Protein AF-A0A928GML7-F1 (afdb_monomer_lite)

Radius of gyration: 19.02 Å; chains: 1; bounding box: 47×64×49 Å

pLDDT: mean 76.98, std 20.8, range [34.53, 96.75]

Secondary structure (DSSP, 8-state):
-------------------------S-S----HHHHHHHHHHHHHHHHHHHHHHHSS--SS-HHHHHHHHHHHHHHHTTTT--TTSHHHHHHHHHHHHHHBTTB-TTTHHHHHHHHHT-TTGGGGGGT--HHHHHHHHHHHHHHHHHHH-

Structure (mmCIF, N/CA/C/O backbone):
data_AF-A0A928GML7-F1
#
_entry.id   AF-A0A928GML7-F1
#
loop_
_atom_site.group_PDB
_atom_site.id
_atom_site.type_symbol
_atom_site.label_atom_id
_atom_site.label_alt_id
_atom_site.label_comp_id
_atom_site.label_asym_id
_atom_site.label_entity_id
_atom_site.label_seq_id
_atom_site.pdbx_PDB_ins_code
_atom_site.Cartn_x
_atom_site.Cartn_y
_atom_site.Cartn_z
_atom_site.occupancy
_atom_site.B_iso_or_equiv
_atom_site.auth_seq_id
_atom_site.auth_comp_id
_atom_site.auth_asym_id
_atom_site.auth_atom_id
_atom_site.pdbx_PDB_model_num
ATOM 1 N N . MET A 1 1 ? -32.119 -47.849 11.996 1.00 44.97 1 MET A N 1
ATOM 2 C CA . MET A 1 1 ? -31.538 -46.755 12.804 1.00 44.97 1 MET A CA 1
ATOM 3 C C . MET A 1 1 ? -30.117 -47.140 13.184 1.00 44.97 1 MET A C 1
ATOM 5 O O . MET A 1 1 ? -29.944 -48.082 13.944 1.00 44.97 1 MET A O 1
ATOM 9 N N . LYS A 1 2 ? -29.109 -46.482 12.605 1.00 37.78 2 LYS A N 1
ATOM 10 C CA . LYS A 1 2 ? -27.705 -46.579 13.028 1.00 37.78 2 LYS A CA 1
ATOM 11 C C . LYS A 1 2 ? -27.057 -45.225 12.753 1.00 37.78 2 LYS A C 1
ATOM 13 O O . LYS A 1 2 ? -26.951 -44.802 11.609 1.00 37.78 2 LYS A O 1
ATOM 18 N N . SER A 1 3 ? -26.735 -44.531 13.833 1.00 40.41 3 SER A N 1
ATOM 19 C CA . SER A 1 3 ? -26.059 -43.240 13.882 1.00 40.41 3 SER A CA 1
ATOM 20 C C . SER A 1 3 ? -24.577 -43.395 13.545 1.00 40.41 3 SER A C 1
ATOM 22 O O . SER A 1 3 ? -23.902 -44.194 14.196 1.00 40.41 3 SER A O 1
ATOM 24 N N . LEU A 1 4 ? -24.058 -42.584 12.622 1.00 37.12 4 LEU A N 1
ATOM 25 C CA . LEU A 1 4 ? -22.621 -42.352 12.475 1.00 37.12 4 LEU A CA 1
ATOM 26 C C . LEU A 1 4 ? -22.330 -40.872 12.744 1.00 37.12 4 LEU A C 1
ATOM 28 O O . LEU A 1 4 ? -22.951 -39.982 12.168 1.00 37.12 4 LEU A O 1
ATOM 32 N N . LYS A 1 5 ? -21.432 -40.641 13.701 1.00 49.72 5 LYS A N 1
ATOM 33 C CA . LYS A 1 5 ? -21.025 -39.334 14.216 1.00 49.72 5 LYS A CA 1
ATOM 34 C C . LYS A 1 5 ? -19.981 -38.685 13.300 1.00 49.72 5 LYS A C 1
ATOM 36 O O . LYS A 1 5 ? -19.133 -39.380 12.759 1.00 49.72 5 LYS A O 1
ATOM 41 N N . PHE A 1 6 ? -20.064 -37.356 13.215 1.00 44.34 6 PHE A N 1
ATOM 42 C CA . PHE A 1 6 ? -19.001 -36.366 12.995 1.00 44.34 6 PHE A CA 1
ATOM 43 C C . PHE A 1 6 ? -17.700 -36.815 12.306 1.00 44.34 6 PHE A C 1
ATOM 45 O O . PHE A 1 6 ? -16.838 -37.426 12.929 1.00 44.34 6 PHE A O 1
ATOM 52 N N . ALA A 1 7 ? -17.478 -36.294 11.099 1.00 37.22 7 ALA A N 1
ATOM 53 C CA . ALA A 1 7 ? -16.160 -35.833 10.672 1.00 37.22 7 ALA A CA 1
ATOM 54 C C . ALA A 1 7 ? -16.343 -34.645 9.716 1.00 37.22 7 ALA A C 1
ATOM 56 O O . ALA A 1 7 ? -16.888 -34.778 8.623 1.00 37.22 7 ALA A O 1
ATOM 57 N N . ALA A 1 8 ? -15.940 -33.465 10.182 1.00 45.34 8 ALA A N 1
ATOM 58 C CA . ALA A 1 8 ? -15.869 -32.246 9.399 1.00 45.34 8 ALA A CA 1
ATOM 59 C C . ALA A 1 8 ? -14.782 -32.389 8.325 1.00 45.34 8 ALA A C 1
ATOM 61 O O . ALA A 1 8 ? -13.610 -32.564 8.652 1.00 45.34 8 ALA A O 1
ATOM 62 N N . ALA A 1 9 ? -15.165 -32.284 7.055 1.00 37.38 9 ALA A N 1
ATOM 63 C CA . ALA A 1 9 ? -14.238 -32.105 5.947 1.00 37.38 9 ALA A CA 1
ATOM 64 C C . ALA A 1 9 ? -14.325 -30.643 5.491 1.00 37.38 9 ALA A C 1
ATOM 66 O O . ALA A 1 9 ? -15.266 -30.241 4.809 1.00 37.38 9 ALA A O 1
ATOM 67 N N . PHE A 1 10 ? -13.351 -29.839 5.921 1.00 37.06 10 PHE A N 1
ATOM 68 C CA . PHE A 1 10 ? -13.066 -28.525 5.351 1.00 37.06 10 PHE A CA 1
ATOM 69 C C . PHE A 1 10 ? -12.676 -28.732 3.882 1.00 37.06 10 PHE A C 1
ATOM 71 O O . PHE A 1 10 ? -11.590 -29.231 3.588 1.00 37.06 10 PHE A O 1
ATOM 78 N N . ILE A 1 11 ? -13.574 -28.389 2.957 1.00 42.44 11 ILE A N 1
ATOM 79 C CA . ILE A 1 11 ? -13.269 -28.393 1.527 1.00 42.44 11 ILE A CA 1
ATOM 80 C C . ILE A 1 11 ? -12.388 -27.179 1.238 1.00 42.44 11 ILE A C 1
ATOM 82 O O . ILE A 1 11 ? -12.843 -26.043 1.124 1.00 42.44 11 ILE A O 1
ATOM 86 N N . LEU A 1 12 ? -11.093 -27.464 1.156 1.00 39.84 12 LEU A N 1
ATOM 87 C CA . LEU A 1 12 ? -10.059 -26.637 0.561 1.00 39.84 12 LEU A CA 1
ATOM 88 C C . LEU A 1 12 ? -10.211 -26.695 -0.971 1.00 39.84 12 LEU A C 1
ATOM 90 O O . LEU A 1 12 ? -9.792 -27.658 -1.604 1.00 39.84 12 LEU A O 1
ATOM 94 N N . ALA A 1 13 ? -10.828 -25.674 -1.563 1.00 34.53 13 ALA A N 1
ATOM 95 C CA . ALA A 1 13 ? -10.851 -25.413 -3.006 1.00 34.53 13 ALA A CA 1
ATOM 96 C C . ALA A 1 13 ? -11.138 -23.910 -3.196 1.00 34.53 13 ALA A C 1
ATOM 98 O O . ALA A 1 13 ? -12.039 -23.387 -2.559 1.00 34.53 13 ALA A O 1
ATOM 99 N N . ALA A 1 14 ? -10.450 -23.109 -3.998 1.00 35.88 14 ALA A N 1
ATOM 100 C CA . ALA A 1 14 ? -9.353 -23.325 -4.916 1.00 35.88 14 ALA A CA 1
ATOM 101 C C . ALA A 1 14 ? -8.628 -21.973 -5.056 1.00 35.88 14 ALA A C 1
ATOM 103 O O . ALA A 1 14 ? -9.246 -20.976 -5.420 1.00 35.88 14 ALA A O 1
ATOM 104 N N . ILE A 1 15 ? -7.323 -21.932 -4.789 1.00 41.12 15 ILE A N 1
ATOM 105 C CA . ILE A 1 15 ? -6.449 -20.861 -5.284 1.00 41.12 15 ILE A CA 1
ATOM 106 C C . ILE A 1 15 ? -5.473 -21.538 -6.238 1.00 41.12 15 ILE A C 1
ATOM 108 O O . ILE A 1 15 ? -4.323 -21.811 -5.918 1.00 41.12 15 ILE A O 1
ATOM 112 N N . MET A 1 16 ? -6.004 -21.886 -7.405 1.00 39.62 16 MET A N 1
ATOM 113 C CA . MET A 1 16 ? -5.230 -22.234 -8.587 1.00 39.62 16 MET A CA 1
ATOM 114 C C . MET A 1 16 ? -5.340 -21.035 -9.526 1.00 39.62 16 MET A C 1
ATOM 116 O O . MET A 1 16 ? -6.282 -20.944 -10.306 1.00 39.62 16 MET A O 1
ATOM 120 N N . PHE A 1 17 ? -4.402 -20.092 -9.430 1.00 39.56 17 PHE A N 1
ATOM 121 C CA . PHE A 1 17 ? -4.089 -19.232 -10.570 1.00 39.56 17 PHE A CA 1
ATOM 122 C C . PHE A 1 17 ? -2.661 -19.546 -10.997 1.00 39.56 17 PHE A C 1
ATOM 124 O O . PHE A 1 17 ? -1.677 -19.032 -10.466 1.00 39.56 17 PHE A O 1
ATOM 131 N N . SER A 1 18 ? -2.591 -20.528 -11.888 1.00 36.75 18 SER A N 1
ATOM 132 C CA . SER A 1 18 ? -1.384 -21.127 -12.424 1.00 36.75 18 SER A CA 1
ATOM 133 C C . SER A 1 18 ? -0.624 -20.142 -13.309 1.00 36.75 18 SER A C 1
ATOM 135 O O . SER A 1 18 ? -1.182 -19.531 -14.218 1.00 36.75 18 SER A O 1
ATOM 137 N N . CYS A 1 19 ? 0.685 -20.072 -13.080 1.00 41.12 19 CYS A N 1
ATOM 138 C CA . CYS A 1 19 ? 1.674 -19.730 -14.092 1.00 41.12 19 CYS A CA 1
ATOM 139 C C . CYS A 1 19 ? 1.435 -20.603 -15.337 1.00 41.12 19 CYS A C 1
ATOM 141 O O . CYS A 1 19 ? 1.523 -21.827 -15.250 1.00 41.12 19 CYS A O 1
ATOM 143 N N . THR A 1 20 ? 1.119 -19.994 -16.480 1.00 38.44 20 THR A N 1
ATOM 144 C CA . THR A 1 20 ? 1.205 -20.656 -17.787 1.00 38.44 20 THR A CA 1
ATOM 145 C C . THR A 1 20 ? 1.999 -19.759 -18.727 1.00 38.44 20 THR A C 1
ATOM 147 O O . THR A 1 20 ? 1.622 -18.635 -19.048 1.00 38.44 20 THR A O 1
ATOM 150 N N . THR A 1 21 ? 3.171 -20.250 -19.111 1.00 45.78 21 THR A N 1
ATOM 151 C CA . THR A 1 21 ? 3.984 -19.724 -20.201 1.00 45.78 21 THR A CA 1
ATOM 152 C C . THR A 1 21 ? 3.324 -20.105 -21.522 1.00 45.78 21 THR A C 1
ATOM 154 O O . THR A 1 21 ? 3.478 -21.233 -21.987 1.00 45.78 21 THR A O 1
ATOM 157 N N . THR A 1 22 ? 2.606 -19.170 -22.136 1.00 39.47 22 THR A N 1
ATOM 158 C CA . THR A 1 22 ? 2.191 -19.256 -23.542 1.00 39.47 22 THR A CA 1
ATOM 159 C C . THR A 1 22 ? 2.846 -18.133 -24.326 1.00 39.47 22 THR A C 1
ATOM 161 O O . THR A 1 22 ? 2.551 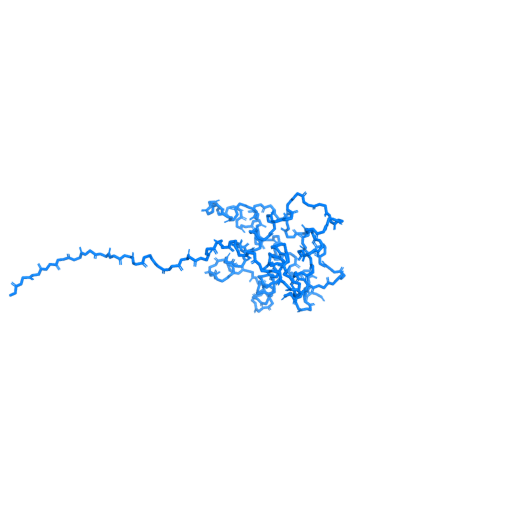-16.956 -24.129 1.00 39.47 22 THR A O 1
ATOM 164 N N . SER A 1 23 ? 3.753 -18.518 -25.220 1.00 44.34 23 SER A N 1
ATOM 165 C CA . SER A 1 23 ? 4.255 -17.669 -26.292 1.00 44.34 23 SER A CA 1
ATOM 166 C C . SER A 1 23 ? 3.106 -17.327 -27.237 1.00 44.34 23 SER A C 1
ATOM 168 O O . SER A 1 23 ? 2.608 -18.195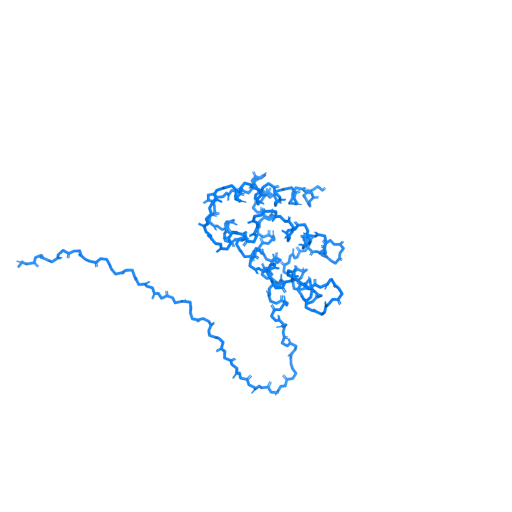 -27.949 1.00 44.34 23 SER A O 1
ATOM 170 N N . THR A 1 24 ? 2.715 -16.057 -27.273 1.00 36.44 24 THR A N 1
ATOM 171 C CA . THR A 1 24 ? 1.877 -15.483 -28.329 1.00 36.44 24 THR A CA 1
ATOM 172 C C . THR A 1 24 ? 2.453 -14.136 -28.729 1.00 36.44 24 THR A C 1
ATOM 174 O O . THR A 1 24 ? 2.409 -13.167 -27.973 1.00 36.44 24 THR A O 1
ATOM 177 N N . SER A 1 25 ? 3.003 -14.088 -29.938 1.00 44.12 25 SER A N 1
ATOM 178 C CA . SER A 1 25 ? 3.307 -12.853 -30.649 1.00 44.12 25 SER A CA 1
ATOM 179 C C . SER A 1 25 ? 2.003 -12.180 -31.075 1.00 44.12 25 SER A C 1
ATOM 181 O O . SER A 1 25 ? 1.276 -12.732 -31.894 1.00 44.12 25 SER A O 1
ATOM 183 N N . SER A 1 26 ? 1.706 -11.000 -30.531 1.00 35.03 26 SER A N 1
ATOM 184 C CA . SER A 1 26 ? 1.204 -9.816 -31.256 1.00 35.03 26 SER A CA 1
ATOM 185 C C . SER A 1 26 ? 0.749 -8.728 -30.273 1.00 35.03 26 SER A C 1
ATOM 187 O O . SER A 1 26 ? 0.056 -8.972 -29.293 1.00 35.03 26 SER A O 1
ATOM 189 N N . THR A 1 27 ? 1.225 -7.516 -30.547 1.00 43.06 27 THR A N 1
ATOM 190 C CA . THR A 1 27 ? 0.818 -6.193 -30.046 1.00 43.06 27 THR A CA 1
ATOM 191 C C . THR A 1 27 ? -0.435 -6.115 -29.158 1.00 43.06 27 THR A C 1
ATOM 193 O O . THR A 1 27 ? -1.549 -5.940 -29.640 1.00 43.06 27 THR A O 1
ATOM 196 N N . THR A 1 28 ? -0.224 -6.109 -27.844 1.00 36.97 28 THR A N 1
ATOM 197 C CA . THR A 1 28 ? -0.990 -5.377 -26.818 1.00 36.97 28 THR A CA 1
ATOM 198 C C . THR A 1 28 ? -0.040 -5.273 -25.628 1.00 36.97 28 THR A C 1
ATOM 200 O O . THR A 1 28 ? 0.600 -6.264 -25.293 1.00 36.97 28 THR A O 1
ATOM 203 N N . ALA A 1 29 ? 0.158 -4.089 -25.046 1.00 42.09 29 ALA A N 1
ATOM 204 C CA . ALA A 1 29 ? 1.105 -3.910 -23.946 1.00 42.09 29 ALA A CA 1
ATOM 205 C C . ALA A 1 29 ? 0.734 -4.835 -22.774 1.00 42.09 29 ALA A C 1
ATOM 207 O O . ALA A 1 29 ? -0.178 -4.533 -22.006 1.00 42.09 29 ALA A O 1
ATOM 208 N N . THR A 1 30 ? 1.412 -5.978 -22.653 1.00 46.59 30 THR A N 1
ATOM 209 C CA . THR A 1 30 ? 1.302 -6.854 -21.491 1.00 46.59 30 THR A CA 1
ATOM 210 C C . THR A 1 30 ? 1.789 -6.048 -20.301 1.00 46.59 30 THR A C 1
ATOM 212 O O . THR A 1 30 ? 2.987 -5.817 -20.144 1.00 46.59 30 THR A O 1
ATOM 215 N N . ASN A 1 31 ? 0.852 -5.544 -19.502 1.00 62.44 31 ASN A N 1
ATOM 216 C CA . ASN A 1 31 ? 1.161 -4.840 -18.270 1.00 62.44 31 ASN A CA 1
ATOM 217 C C . ASN A 1 31 ? 2.131 -5.697 -17.443 1.00 62.44 31 ASN A C 1
ATOM 219 O O . ASN A 1 31 ? 1.843 -6.860 -17.158 1.00 62.44 31 ASN A O 1
ATOM 223 N N . SER A 1 32 ? 3.295 -5.147 -17.093 1.00 84.81 32 SER A N 1
ATOM 224 C CA . SER A 1 32 ? 4.329 -5.898 -16.382 1.00 84.81 32 SER A CA 1
ATOM 225 C C . SER A 1 32 ? 3.820 -6.393 -15.020 1.00 84.81 32 SER A C 1
ATOM 227 O O . SER A 1 32 ? 2.878 -5.843 -14.438 1.00 84.81 32 SER A O 1
ATOM 229 N N . ALA A 1 33 ? 4.455 -7.428 -14.459 1.00 89.81 33 ALA A N 1
ATOM 230 C CA . ALA A 1 33 ? 4.137 -7.889 -13.103 1.00 89.81 33 ALA A CA 1
ATOM 231 C C . ALA A 1 33 ? 4.235 -6.740 -12.077 1.00 89.81 33 ALA A C 1
ATOM 233 O O . ALA A 1 33 ? 3.433 -6.661 -11.147 1.00 89.81 33 ALA A O 1
ATOM 234 N N . ALA A 1 34 ? 5.165 -5.805 -12.301 1.00 92.56 34 ALA A N 1
ATOM 235 C CA . ALA A 1 34 ? 5.317 -4.595 -11.507 1.00 92.56 34 ALA A CA 1
ATOM 236 C C . ALA A 1 34 ? 4.110 -3.662 -11.622 1.00 92.56 34 ALA A C 1
ATOM 238 O O . ALA A 1 34 ? 3.601 -3.213 -10.599 1.00 92.56 34 ALA A O 1
ATOM 239 N N . TYR A 1 35 ? 3.594 -3.438 -12.832 1.00 93.50 35 TYR A N 1
ATOM 240 C CA . TYR A 1 35 ? 2.365 -2.672 -13.033 1.00 93.50 35 TYR A CA 1
ATOM 241 C C . TYR A 1 35 ? 1.167 -3.299 -12.307 1.00 93.50 35 TYR A C 1
ATOM 243 O O . TYR A 1 35 ? 0.410 -2.601 -11.634 1.00 93.50 35 TYR A O 1
ATOM 251 N N . THR A 1 36 ? 1.011 -4.622 -12.385 1.00 94.88 36 THR A N 1
ATOM 252 C CA . THR A 1 36 ? -0.081 -5.344 -11.704 1.00 94.88 36 THR A CA 1
ATOM 253 C C . THR A 1 36 ? 0.033 -5.261 -10.178 1.00 94.88 36 THR A C 1
ATOM 255 O O . THR A 1 36 ? -0.962 -5.007 -9.490 1.00 94.88 36 THR A O 1
ATOM 258 N N . ALA A 1 37 ? 1.247 -5.395 -9.636 1.00 94.44 37 ALA A N 1
ATOM 259 C CA . ALA A 1 37 ? 1.508 -5.163 -8.216 1.00 94.44 37 ALA A CA 1
ATOM 260 C C . ALA A 1 37 ? 1.213 -3.704 -7.824 1.00 94.44 37 ALA A C 1
ATOM 262 O O . ALA A 1 37 ? 0.609 -3.454 -6.784 1.00 94.44 37 ALA A O 1
ATOM 263 N N . GLY A 1 38 ? 1.550 -2.750 -8.694 1.00 95.94 38 GLY A N 1
ATOM 264 C CA . GLY A 1 38 ? 1.213 -1.338 -8.540 1.00 95.94 38 GLY A CA 1
ATOM 265 C C . GLY A 1 38 ? -0.292 -1.097 -8.447 1.00 95.94 38 GLY A C 1
ATOM 266 O O . GLY A 1 38 ? -0.756 -0.422 -7.531 1.00 95.94 38 GLY A O 1
ATOM 267 N N . GLN A 1 39 ? -1.085 -1.698 -9.336 1.00 96.56 39 GLN A N 1
ATOM 268 C CA . GLN A 1 39 ? -2.548 -1.604 -9.273 1.00 96.56 39 GLN A CA 1
ATOM 269 C C . GLN A 1 39 ? -3.119 -2.192 -7.975 1.00 96.56 39 GLN A C 1
ATOM 271 O O . GLN A 1 39 ? -4.033 -1.616 -7.379 1.00 96.56 39 GLN A O 1
ATOM 276 N N . SER A 1 40 ? -2.559 -3.313 -7.511 1.00 96.00 40 SER A N 1
ATOM 277 C CA . SER A 1 40 ? -2.954 -3.934 -6.240 1.00 96.00 40 SER A CA 1
ATOM 278 C C . SER A 1 40 ? -2.643 -3.010 -5.060 1.00 96.00 40 SER A C 1
ATOM 280 O O . SER A 1 40 ? -3.510 -2.765 -4.221 1.00 96.00 40 SER A O 1
ATOM 282 N N . PHE A 1 41 ? -1.449 -2.408 -5.052 1.00 96.75 41 PHE A N 1
ATOM 283 C CA . PHE A 1 41 ? -1.067 -1.385 -4.080 1.00 96.75 41 PHE A CA 1
ATOM 284 C C . PHE A 1 41 ? -2.055 -0.211 -4.085 1.00 96.75 41 PHE A C 1
ATOM 286 O O . PHE A 1 41 ? -2.589 0.148 -3.036 1.00 96.75 41 PHE A O 1
ATOM 293 N N . GLY A 1 42 ? -2.335 0.363 -5.259 1.00 96.12 42 GLY A N 1
ATOM 294 C CA . GLY A 1 42 ? -3.210 1.529 -5.384 1.00 96.12 42 GLY A CA 1
ATOM 295 C C . GLY A 1 42 ? -4.647 1.251 -4.940 1.00 96.12 42 GLY A C 1
ATOM 296 O O . GLY A 1 42 ? -5.225 2.044 -4.195 1.00 96.12 42 GLY A O 1
ATOM 297 N N . THR A 1 43 ? -5.192 0.091 -5.315 1.00 95.81 43 THR A N 1
ATOM 298 C CA . THR A 1 43 ? -6.538 -0.351 -4.911 1.00 95.81 43 THR A CA 1
ATOM 299 C C . THR A 1 43 ? -6.637 -0.516 -3.396 1.00 95.81 43 THR A C 1
ATOM 301 O O . THR A 1 43 ? -7.544 0.034 -2.768 1.00 95.81 43 THR A O 1
ATOM 304 N N . SER A 1 44 ? -5.690 -1.231 -2.783 1.00 94.88 44 SER A N 1
ATOM 305 C CA . SER A 1 44 ? -5.697 -1.451 -1.334 1.00 94.88 44 SER A CA 1
ATOM 306 C C . SER A 1 44 ? -5.473 -0.163 -0.549 1.00 94.88 44 SER A C 1
ATOM 308 O O . SER A 1 44 ? -6.147 0.055 0.459 1.00 94.88 44 SER A O 1
ATOM 310 N N . PHE A 1 45 ? -4.594 0.725 -1.025 1.00 96.19 45 PHE A N 1
ATOM 311 C CA . PHE A 1 45 ? -4.393 2.038 -0.416 1.00 96.19 45 PHE A CA 1
ATOM 312 C C . PHE A 1 45 ? -5.675 2.877 -0.451 1.00 96.19 45 PHE A C 1
ATOM 314 O O . PHE A 1 45 ? -6.083 3.425 0.573 1.00 96.19 45 PHE A O 1
ATOM 321 N N . LYS A 1 46 ? -6.356 2.927 -1.603 1.00 95.00 46 LYS A N 1
ATOM 322 C CA . LYS A 1 46 ? -7.640 3.622 -1.762 1.00 95.00 46 LYS A CA 1
ATOM 323 C C . LYS A 1 46 ? -8.722 3.058 -0.838 1.00 95.00 46 LYS A C 1
ATOM 325 O O . LYS A 1 46 ? -9.454 3.837 -0.222 1.00 95.00 46 LYS A O 1
ATOM 330 N N . SER A 1 47 ? -8.821 1.736 -0.707 1.00 93.94 47 SER A N 1
ATOM 331 C CA . SER A 1 47 ? -9.771 1.102 0.219 1.00 93.94 47 SER A CA 1
ATOM 332 C C . SER A 1 47 ? -9.485 1.469 1.675 1.00 93.94 47 SER A C 1
ATOM 334 O O . SER A 1 47 ? -10.403 1.850 2.400 1.00 93.94 47 SER A O 1
ATOM 336 N N . LEU A 1 48 ? -8.216 1.436 2.095 1.00 92.62 48 LEU A N 1
ATOM 337 C CA . LEU A 1 48 ? -7.819 1.835 3.450 1.00 92.62 48 LEU A CA 1
ATOM 338 C C . LEU A 1 48 ? -8.078 3.320 3.706 1.00 92.62 48 LEU A C 1
ATOM 340 O O . LEU A 1 48 ? -8.599 3.668 4.763 1.00 92.62 48 LEU A O 1
ATOM 344 N N . PHE A 1 49 ? -7.788 4.188 2.734 1.00 93.69 49 PHE A N 1
ATOM 345 C CA . PHE A 1 49 ? -8.119 5.611 2.816 1.00 93.69 49 PHE A CA 1
ATOM 346 C C . PHE A 1 49 ? -9.623 5.836 2.958 1.00 93.69 49 PHE A C 1
ATOM 348 O O . PHE A 1 49 ? -10.048 6.613 3.808 1.00 93.69 49 PHE A O 1
ATOM 355 N N . SER A 1 50 ? -10.435 5.121 2.178 1.00 91.94 50 SER A N 1
ATOM 356 C CA . SER A 1 50 ? -11.898 5.222 2.239 1.00 91.94 50 SER A CA 1
ATOM 357 C C . SER A 1 50 ? -12.431 4.760 3.598 1.00 91.94 50 SER A C 1
ATOM 359 O O . SER A 1 50 ? -13.233 5.465 4.211 1.00 91.94 50 SER A O 1
ATOM 361 N N . SER A 1 51 ? -11.929 3.630 4.115 1.00 89.19 51 SER A N 1
ATOM 362 C CA . SER A 1 51 ? -12.262 3.168 5.469 1.00 89.19 51 SER A CA 1
ATOM 363 C C . SER A 1 51 ? -11.864 4.213 6.511 1.00 89.19 51 SER A C 1
ATOM 365 O O . SER A 1 51 ? -12.686 4.555 7.354 1.00 89.19 51 SER A O 1
ATOM 367 N N . TYR A 1 52 ? -10.644 4.752 6.433 1.00 91.12 52 TYR A N 1
ATOM 368 C CA . TYR A 1 52 ? -10.142 5.757 7.369 1.00 91.12 52 TYR A CA 1
ATOM 369 C C . TYR A 1 52 ? -10.958 7.054 7.325 1.00 91.12 52 TYR A C 1
ATOM 371 O O . TYR A 1 52 ? -11.298 7.591 8.374 1.00 91.12 52 TYR A O 1
ATOM 379 N N . LYS A 1 53 ? -11.334 7.548 6.138 1.00 89.56 53 LYS A N 1
ATOM 380 C CA . LYS A 1 53 ? -12.189 8.741 5.996 1.00 89.56 53 LYS A CA 1
ATOM 381 C C . LYS A 1 53 ? -13.571 8.540 6.614 1.00 89.56 53 LYS A C 1
ATOM 383 O O . LYS A 1 53 ? -14.130 9.502 7.128 1.00 89.56 53 LYS A O 1
ATOM 388 N N . SER A 1 54 ? -14.109 7.321 6.571 1.00 89.56 54 SER A N 1
ATOM 389 C CA . SER A 1 54 ? -15.428 7.020 7.132 1.00 89.56 54 SER A CA 1
ATOM 390 C C . SER A 1 54 ? -15.429 6.905 8.658 1.00 89.56 54 SER A C 1
ATOM 392 O O . SER A 1 54 ? -16.433 7.238 9.279 1.00 89.56 54 SER A O 1
ATOM 394 N N . THR A 1 55 ? -14.358 6.392 9.267 1.00 85.50 55 THR A N 1
ATOM 395 C CA . THR A 1 55 ? -14.335 6.021 10.699 1.00 85.50 55 THR A CA 1
ATOM 396 C C . THR A 1 55 ? -13.350 6.839 11.535 1.00 85.50 55 THR A C 1
ATOM 398 O O . THR A 1 55 ? -13.339 6.720 12.760 1.00 85.50 55 THR A O 1
ATOM 401 N N . GLY A 1 56 ? -12.468 7.609 10.895 1.00 86.56 56 GLY A N 1
ATOM 402 C CA . GLY A 1 56 ? -11.347 8.311 11.524 1.00 86.56 56 GLY A CA 1
ATOM 403 C C . GLY A 1 56 ? -10.204 7.400 11.991 1.00 86.56 56 GLY A C 1
ATOM 404 O O . GLY A 1 56 ? -9.247 7.891 12.584 1.00 86.56 56 GLY A O 1
ATOM 405 N N . LYS A 1 57 ? -10.288 6.080 11.764 1.00 86.19 57 LYS A N 1
ATOM 406 C CA . LYS A 1 57 ? -9.274 5.103 12.198 1.00 86.19 57 LYS A CA 1
ATOM 407 C C . LYS A 1 57 ? -9.273 3.838 11.345 1.00 86.19 57 LYS A C 1
ATOM 409 O O . LYS A 1 57 ? -10.318 3.383 10.887 1.00 86.19 57 LYS A O 1
ATOM 414 N N . LEU A 1 58 ? -8.114 3.203 11.199 1.00 85.62 58 LEU A N 1
ATOM 415 C CA . LEU A 1 58 ? -8.056 1.851 10.644 1.00 85.62 58 LEU A CA 1
ATOM 416 C C . LEU A 1 58 ? -8.470 0.834 11.711 1.00 85.62 58 LEU A C 1
ATOM 418 O O . LEU A 1 58 ? -7.809 0.680 12.735 1.00 85.62 58 LEU A O 1
ATOM 422 N N . ASP A 1 59 ? -9.583 0.152 11.463 1.00 81.56 59 ASP A N 1
ATOM 423 C CA . ASP A 1 59 ? -10.071 -0.925 12.319 1.00 81.56 59 ASP A CA 1
ATOM 424 C C . ASP A 1 59 ? -9.415 -2.252 11.924 1.00 81.56 59 ASP A C 1
ATOM 426 O O . ASP A 1 59 ? -9.615 -2.729 10.808 1.00 81.56 59 ASP A O 1
ATOM 430 N N . MET A 1 60 ? -8.645 -2.838 12.842 1.00 80.25 60 MET A N 1
ATOM 431 C CA . MET A 1 60 ? -7.953 -4.118 12.646 1.00 80.25 60 MET A CA 1
ATOM 432 C C . MET A 1 60 ? -8.817 -5.338 12.958 1.00 80.25 60 MET A C 1
ATOM 434 O O . MET A 1 60 ? -8.394 -6.459 12.696 1.00 80.25 60 MET A O 1
ATOM 438 N N . THR A 1 61 ? -10.022 -5.142 13.491 1.00 80.94 61 THR A N 1
ATOM 439 C CA . THR A 1 61 ? -11.034 -6.205 13.569 1.00 80.94 61 THR A CA 1
ATOM 440 C C . THR A 1 61 ? -11.755 -6.382 12.231 1.00 80.94 61 THR A C 1
ATOM 442 O O . THR A 1 61 ? -12.304 -7.446 11.950 1.00 80.94 61 THR A O 1
ATOM 445 N N . ASN A 1 62 ? -11.684 -5.372 11.355 1.00 79.94 62 ASN A N 1
ATOM 446 C CA . ASN A 1 62 ? -12.186 -5.456 9.994 1.00 79.94 62 ASN A CA 1
ATOM 447 C C . ASN A 1 62 ? -11.206 -6.247 9.112 1.00 79.94 62 ASN A C 1
ATOM 449 O O . ASN A 1 62 ? -10.129 -5.774 8.737 1.00 79.94 62 ASN A O 1
ATOM 453 N N . THR A 1 63 ? -11.618 -7.452 8.724 1.00 82.00 63 THR A N 1
ATOM 454 C CA . THR A 1 63 ? -10.839 -8.360 7.871 1.00 82.00 63 THR A CA 1
ATOM 455 C C . THR A 1 63 ? -10.490 -7.762 6.508 1.00 82.00 63 THR A C 1
ATOM 457 O O . THR A 1 63 ? -9.439 -8.080 5.955 1.00 82.00 63 THR A O 1
ATOM 460 N N . THR A 1 64 ? -11.304 -6.838 5.989 1.00 86.00 64 THR A N 1
ATOM 461 C CA . THR A 1 64 ? -11.019 -6.114 4.741 1.00 86.00 64 THR A CA 1
ATOM 462 C C . THR A 1 64 ? -9.823 -5.180 4.906 1.00 86.00 64 THR A C 1
ATOM 464 O O . THR A 1 64 ? -8.962 -5.113 4.029 1.00 86.00 64 THR A O 1
ATOM 467 N N . ASN A 1 65 ? -9.716 -4.487 6.043 1.00 86.12 65 ASN A N 1
ATOM 468 C CA . ASN A 1 65 ? -8.561 -3.636 6.329 1.00 86.12 65 ASN A CA 1
ATOM 469 C C . ASN A 1 65 ? -7.294 -4.478 6.485 1.00 86.12 65 ASN A C 1
ATOM 471 O O . ASN A 1 65 ? -6.273 -4.154 5.882 1.00 86.12 65 ASN A O 1
ATOM 475 N N . LEU A 1 66 ? -7.376 -5.603 7.201 1.00 85.00 66 LEU A N 1
ATOM 476 C CA . LEU A 1 66 ? -6.263 -6.548 7.320 1.00 85.00 66 LEU A CA 1
ATOM 477 C C . LEU A 1 66 ? -5.789 -7.058 5.953 1.00 85.00 66 LEU A C 1
ATOM 479 O O . LEU A 1 66 ? -4.592 -7.022 5.662 1.00 85.00 66 LEU A O 1
ATOM 483 N N . LEU A 1 67 ? -6.721 -7.477 5.093 1.00 86.31 67 LEU A N 1
ATOM 484 C CA . LEU A 1 67 ? -6.410 -7.959 3.748 1.00 86.31 67 LEU A CA 1
ATOM 485 C C . LEU A 1 67 ? -5.745 -6.872 2.893 1.00 86.31 67 LEU A C 1
ATOM 487 O O . LEU A 1 67 ? -4.763 -7.143 2.201 1.00 86.31 67 LEU A O 1
ATOM 491 N N . ASN A 1 68 ? -6.235 -5.634 2.962 1.00 90.31 68 ASN A N 1
ATOM 492 C CA . ASN A 1 68 ? -5.644 -4.519 2.227 1.00 90.31 68 ASN A CA 1
ATOM 493 C C . ASN A 1 68 ? -4.235 -4.172 2.731 1.00 90.31 68 ASN A C 1
ATOM 495 O O . ASN A 1 68 ? -3.349 -3.899 1.922 1.00 90.31 68 ASN A O 1
ATOM 499 N N . ILE A 1 69 ? -3.988 -4.240 4.041 1.00 89.38 69 ILE A N 1
ATOM 500 C CA . ILE A 1 69 ? -2.650 -4.037 4.617 1.00 89.38 69 ILE A CA 1
ATOM 501 C C . ILE A 1 69 ? -1.694 -5.149 4.165 1.00 89.38 69 ILE A C 1
ATOM 503 O O . ILE A 1 69 ? -0.570 -4.865 3.746 1.00 89.38 69 ILE A O 1
ATOM 507 N N . ALA A 1 70 ? -2.140 -6.407 4.188 1.00 86.44 70 ALA A N 1
ATOM 508 C CA . ALA A 1 70 ? -1.353 -7.534 3.691 1.00 86.44 70 ALA A CA 1
ATOM 509 C C . ALA A 1 70 ? -1.049 -7.400 2.187 1.00 86.44 70 ALA A C 1
ATOM 511 O O . ALA A 1 70 ? 0.068 -7.674 1.744 1.00 86.44 70 ALA A O 1
ATOM 512 N N . THR A 1 71 ? -2.015 -6.911 1.408 1.00 89.75 71 THR A N 1
ATOM 513 C CA . THR A 1 71 ? -1.850 -6.665 -0.031 1.00 89.75 71 THR A CA 1
ATOM 514 C C . THR A 1 71 ? -0.852 -5.538 -0.300 1.00 89.75 71 THR A C 1
ATOM 516 O O . THR A 1 71 ? 0.003 -5.692 -1.177 1.00 89.75 71 THR A O 1
ATOM 519 N N . LEU A 1 72 ? -0.877 -4.448 0.480 1.00 90.81 72 LEU A N 1
ATOM 520 C CA . LEU A 1 72 ? 0.146 -3.394 0.420 1.00 90.81 72 LEU A CA 1
ATOM 521 C C . LEU A 1 72 ? 1.538 -3.959 0.706 1.00 90.81 72 LEU A C 1
ATOM 523 O O . LEU A 1 72 ? 2.457 -3.755 -0.086 1.00 90.81 72 LEU A O 1
ATOM 527 N N . ALA A 1 73 ? 1.675 -4.714 1.799 1.00 88.38 73 ALA A N 1
ATOM 528 C CA . ALA A 1 73 ? 2.936 -5.334 2.185 1.00 88.38 73 ALA A CA 1
ATOM 529 C C . ALA A 1 73 ? 3.496 -6.228 1.074 1.00 88.38 73 ALA A C 1
ATOM 531 O O . ALA A 1 73 ? 4.669 -6.109 0.715 1.00 88.38 73 ALA A O 1
ATOM 532 N N . ASN A 1 74 ? 2.653 -7.091 0.499 1.00 88.62 74 ASN A N 1
ATOM 533 C CA . ASN A 1 74 ? 3.057 -7.985 -0.580 1.00 88.62 74 ASN A CA 1
ATOM 534 C C . ASN A 1 74 ? 3.434 -7.209 -1.849 1.00 88.62 74 ASN A C 1
ATOM 536 O O . ASN A 1 74 ? 4.467 -7.494 -2.449 1.00 88.62 74 ASN A O 1
ATOM 540 N N . SER A 1 75 ? 2.661 -6.186 -2.216 1.00 92.12 75 SER A N 1
ATOM 541 C CA . SER A 1 75 ? 2.931 -5.364 -3.403 1.00 92.12 75 SER A CA 1
ATOM 542 C C . SER A 1 75 ? 4.252 -4.595 -3.277 1.00 92.12 75 SER A C 1
ATOM 544 O O . SER A 1 75 ? 5.033 -4.545 -4.225 1.00 92.12 75 SER A O 1
ATOM 546 N N . CYS A 1 76 ? 4.573 -4.069 -2.089 1.00 90.62 76 CYS A N 1
ATOM 547 C CA . CYS A 1 76 ? 5.850 -3.393 -1.841 1.00 90.62 76 CYS A CA 1
ATOM 548 C C . CYS A 1 76 ? 7.073 -4.314 -2.002 1.00 90.62 76 CYS A C 1
ATOM 550 O O . CYS A 1 76 ? 8.172 -3.819 -2.256 1.00 90.62 76 CYS A O 1
ATOM 552 N N . THR A 1 77 ? 6.923 -5.642 -1.904 1.00 89.38 77 THR A N 1
ATOM 553 C CA . THR A 1 77 ? 8.056 -6.562 -2.120 1.00 89.38 77 THR A CA 1
ATOM 554 C C . THR A 1 77 ? 8.608 -6.489 -3.544 1.00 89.38 77 THR A C 1
ATOM 556 O O . THR A 1 77 ? 9.816 -6.633 -3.725 1.00 89.38 77 THR A O 1
ATOM 559 N N . THR A 1 78 ? 7.767 -6.170 -4.534 1.00 89.31 78 THR A N 1
ATOM 560 C CA . THR A 1 78 ? 8.159 -6.042 -5.946 1.00 89.31 78 THR A CA 1
ATOM 561 C C . THR A 1 78 ? 9.181 -4.926 -6.180 1.00 89.31 78 THR A C 1
ATOM 563 O O . THR A 1 78 ? 9.991 -5.015 -7.100 1.00 89.31 78 THR A O 1
ATOM 566 N N . ILE A 1 79 ? 9.183 -3.895 -5.331 1.00 90.38 79 ILE A N 1
ATOM 567 C CA . ILE A 1 79 ? 10.038 -2.710 -5.481 1.00 90.38 79 ILE A CA 1
ATOM 568 C C . ILE A 1 79 ? 11.093 -2.555 -4.376 1.00 90.38 79 ILE A C 1
ATOM 570 O O . ILE A 1 79 ? 11.861 -1.599 -4.415 1.0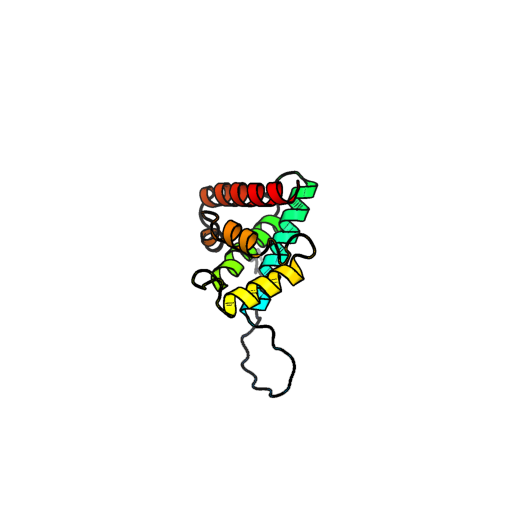0 90.38 79 ILE A O 1
ATOM 574 N N . LYS A 1 80 ? 11.165 -3.474 -3.401 1.00 84.00 80 LYS A N 1
ATOM 575 C CA . LYS A 1 80 ? 11.986 -3.329 -2.178 1.00 84.00 80 LYS A CA 1
ATOM 576 C C . LYS A 1 80 ? 13.476 -3.052 -2.440 1.00 84.00 80 LYS A C 1
ATOM 578 O O . LYS A 1 80 ? 14.133 -2.425 -1.618 1.00 84.00 80 LYS A O 1
ATOM 583 N N . SER A 1 81 ? 14.001 -3.499 -3.578 1.00 86.25 81 SER A N 1
ATOM 584 C CA . SER A 1 81 ? 15.402 -3.306 -3.987 1.00 86.25 81 SER A CA 1
ATOM 585 C C . SER A 1 81 ? 15.539 -2.540 -5.304 1.00 86.25 81 SER A C 1
ATOM 587 O O . SER A 1 81 ? 16.601 -2.546 -5.918 1.00 86.25 81 SER A O 1
ATOM 589 N N . GLN A 1 82 ? 14.459 -1.912 -5.768 1.00 88.88 82 GLN A N 1
ATOM 590 C CA . GLN A 1 82 ? 14.413 -1.240 -7.060 1.00 88.88 82 GLN A CA 1
ATOM 591 C C . GLN A 1 82 ? 14.638 0.259 -6.876 1.00 88.88 82 GLN A C 1
ATOM 593 O O . GLN A 1 82 ? 13.937 0.918 -6.109 1.00 88.88 82 GLN A O 1
ATOM 598 N N . ALA A 1 83 ? 15.598 0.819 -7.612 1.00 88.69 83 ALA A N 1
ATOM 599 C CA . ALA A 1 83 ? 15.778 2.265 -7.659 1.00 88.69 83 ALA A CA 1
ATOM 600 C C . ALA A 1 83 ? 14.543 2.933 -8.283 1.00 88.69 83 ALA A C 1
ATOM 602 O O . ALA A 1 83 ? 13.956 2.392 -9.223 1.00 88.69 83 ALA A O 1
ATOM 603 N N . LYS A 1 84 ? 14.195 4.147 -7.838 1.00 89.50 84 LYS A N 1
ATOM 604 C CA . LYS A 1 84 ? 13.064 4.915 -8.399 1.00 89.50 84 LYS A CA 1
ATOM 605 C C . LYS A 1 84 ? 13.179 5.151 -9.910 1.00 89.50 84 LYS A C 1
ATOM 607 O O . LYS A 1 84 ? 12.187 5.256 -10.621 1.00 89.50 84 LYS A O 1
ATOM 612 N N . THR A 1 85 ? 14.409 5.214 -10.416 1.00 88.50 85 THR A N 1
ATOM 613 C CA . THR A 1 85 ? 14.708 5.403 -11.840 1.00 88.50 85 THR A CA 1
ATOM 614 C C . THR A 1 85 ? 14.498 4.141 -12.679 1.00 88.50 85 THR A C 1
ATOM 616 O O . THR A 1 85 ? 14.386 4.258 -13.905 1.00 88.50 85 THR A O 1
ATOM 619 N N . SER A 1 86 ? 14.420 2.964 -12.045 1.00 92.56 86 SER A N 1
ATOM 620 C CA . SER A 1 86 ? 14.250 1.672 -12.716 1.00 92.56 86 SER A CA 1
ATOM 621 C C . SER A 1 86 ? 12.895 1.566 -13.419 1.0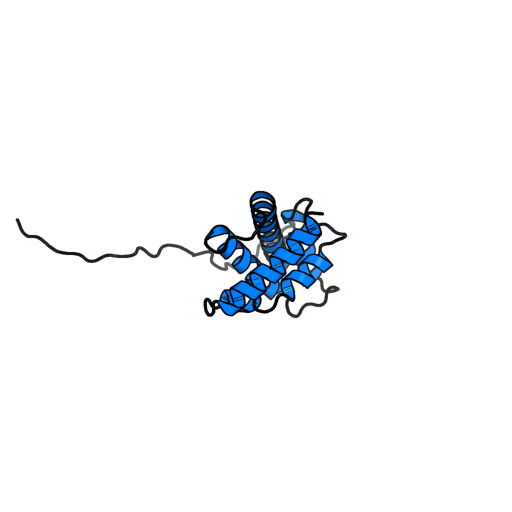0 92.56 86 SER A C 1
ATOM 623 O O . SER A 1 86 ? 11.890 2.118 -12.965 1.00 92.56 86 SER A O 1
ATOM 625 N N . ALA A 1 87 ? 12.855 0.814 -14.521 1.00 91.19 87 ALA A N 1
ATOM 626 C CA . ALA A 1 87 ? 11.611 0.537 -15.238 1.00 91.19 87 ALA A CA 1
ATOM 627 C C . ALA A 1 87 ? 10.587 -0.188 -14.346 1.00 91.19 87 ALA A C 1
ATOM 629 O O . ALA A 1 87 ? 9.412 0.157 -14.361 1.00 91.19 87 ALA A O 1
ATOM 630 N N . VAL A 1 88 ? 11.051 -1.116 -13.499 1.00 91.56 88 VAL A N 1
ATOM 631 C CA . VAL A 1 88 ? 10.209 -1.864 -12.550 1.00 91.56 88 VAL A CA 1
ATOM 632 C C . VAL A 1 88 ? 9.496 -0.921 -11.581 1.00 91.56 88 VAL A C 1
ATOM 634 O O . VAL A 1 88 ? 8.285 -1.029 -11.397 1.00 91.56 88 VAL A O 1
ATOM 637 N N . TYR A 1 89 ? 10.217 0.037 -10.987 1.00 94.00 89 TYR A N 1
ATOM 638 C CA . TYR A 1 89 ? 9.606 1.013 -10.085 1.00 94.00 89 TYR A CA 1
ATOM 639 C C . TYR A 1 89 ? 8.620 1.927 -10.820 1.00 94.00 89 TYR A C 1
ATOM 641 O O . TYR A 1 89 ? 7.517 2.159 -10.331 1.00 94.00 89 TYR A O 1
ATOM 649 N N . LYS A 1 90 ? 8.986 2.417 -12.011 1.00 93.75 90 LYS A N 1
ATOM 650 C CA . LYS A 1 90 ? 8.124 3.296 -12.819 1.00 93.75 90 LYS A CA 1
ATOM 651 C C . LYS A 1 90 ? 6.820 2.613 -13.229 1.00 93.75 90 LYS A C 1
ATOM 653 O O . LYS A 1 90 ? 5.759 3.225 -13.123 1.00 93.75 90 LYS A O 1
ATOM 658 N N . ASP A 1 91 ? 6.882 1.349 -13.636 1.00 94.62 91 ASP A N 1
ATOM 659 C CA . ASP A 1 91 ? 5.695 0.557 -13.963 1.00 94.62 91 ASP A CA 1
ATOM 660 C C . ASP A 1 91 ? 4.804 0.342 -12.738 1.00 94.62 91 ASP A C 1
ATOM 662 O O . ASP A 1 91 ? 3.585 0.513 -12.821 1.00 94.62 91 ASP A O 1
ATOM 666 N N . PHE A 1 92 ? 5.406 0.029 -11.589 1.00 96.06 92 PHE A N 1
ATOM 667 C CA . PHE A 1 92 ? 4.689 -0.089 -10.322 1.00 96.06 92 PHE A CA 1
ATOM 668 C C . PHE A 1 92 ? 3.993 1.224 -9.937 1.00 96.06 92 PHE A C 1
ATOM 670 O O . PHE A 1 92 ? 2.795 1.229 -9.650 1.00 96.06 92 PHE A O 1
ATOM 677 N N . ALA A 1 93 ? 4.704 2.352 -9.989 1.00 95.94 93 ALA A N 1
ATOM 678 C CA . ALA A 1 93 ? 4.146 3.669 -9.692 1.00 95.94 93 ALA A CA 1
ATOM 679 C C . ALA A 1 93 ? 2.996 4.025 -10.646 1.00 95.94 93 ALA A C 1
ATOM 681 O O . ALA A 1 93 ? 1.940 4.478 -10.203 1.00 95.94 93 ALA A O 1
ATOM 682 N N . LYS A 1 94 ? 3.145 3.733 -11.944 1.00 95.19 94 LYS A N 1
ATOM 683 C CA . LYS A 1 94 ? 2.085 3.933 -12.941 1.00 95.19 94 LYS A CA 1
ATOM 684 C C . LYS A 1 94 ? 0.832 3.118 -12.611 1.00 95.19 94 LYS A C 1
ATOM 686 O O . LYS A 1 94 ? -0.271 3.659 -12.661 1.00 95.19 94 LYS A O 1
ATOM 691 N N . GLY A 1 95 ? 0.990 1.845 -12.242 1.00 95.44 95 GLY A N 1
ATOM 692 C CA . GLY A 1 95 ? -0.125 1.001 -11.801 1.00 95.44 95 GLY A CA 1
ATOM 693 C C . GLY A 1 95 ? -0.814 1.553 -10.549 1.00 95.44 95 GLY A C 1
ATOM 694 O O . GLY A 1 95 ? -2.043 1.611 -10.493 1.00 95.44 95 GLY A O 1
ATOM 695 N N . ALA A 1 96 ? -0.032 2.025 -9.573 1.00 96.50 96 ALA A N 1
ATOM 696 C CA . ALA A 1 96 ? -0.550 2.612 -8.338 1.00 96.50 96 ALA A CA 1
ATOM 697 C C . ALA A 1 96 ? -1.364 3.891 -8.584 1.00 96.50 96 ALA A C 1
ATOM 699 O O . ALA A 1 96 ? -2.430 4.049 -7.989 1.00 96.50 96 ALA A O 1
ATOM 700 N N . VAL A 1 97 ? -0.911 4.768 -9.486 1.00 95.69 97 VAL A N 1
ATOM 701 C CA . VAL A 1 97 ? -1.650 5.980 -9.888 1.00 95.69 97 VAL A CA 1
ATOM 702 C C . VAL A 1 97 ? -2.978 5.626 -10.554 1.00 95.69 97 VAL A C 1
ATOM 704 O O . VAL A 1 97 ? -4.012 6.190 -10.198 1.00 95.69 97 VAL A O 1
ATOM 707 N N . VAL A 1 98 ? -2.970 4.671 -11.491 1.00 95.06 98 VAL A N 1
ATOM 708 C CA . VAL A 1 98 ? -4.186 4.256 -12.211 1.00 95.06 98 VAL A CA 1
ATOM 709 C C . VAL A 1 98 ? -5.244 3.723 -11.243 1.00 95.06 98 VAL A C 1
ATOM 711 O O . VAL A 1 98 ? -6.398 4.141 -11.306 1.00 95.06 98 VAL A O 1
ATOM 714 N N . ALA A 1 99 ? -4.857 2.847 -10.315 1.00 92.75 99 ALA A N 1
ATOM 715 C CA . ALA A 1 99 ? -5.800 2.228 -9.385 1.00 92.75 99 ALA A CA 1
ATOM 716 C C . ALA A 1 99 ? -6.171 3.118 -8.182 1.00 92.75 99 ALA A C 1
ATOM 718 O O . ALA A 1 99 ? -7.268 3.002 -7.633 1.00 92.75 99 ALA A O 1
ATOM 719 N N . GLY A 1 100 ? -5.276 4.018 -7.765 1.00 88.62 100 GLY A N 1
ATOM 720 C CA . GLY A 1 100 ? -5.483 4.901 -6.615 1.00 88.62 100 GLY A CA 1
ATOM 721 C 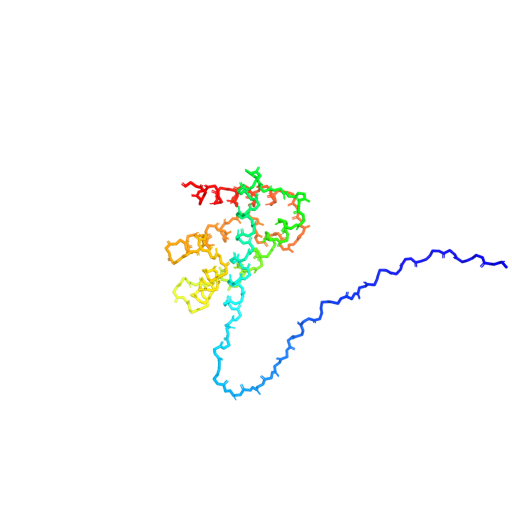C . GLY A 1 100 ? -6.427 6.082 -6.870 1.00 88.62 100 GLY A C 1
ATOM 722 O O . GLY A 1 100 ? -6.767 6.777 -5.915 1.00 88.62 100 GLY A O 1
ATOM 723 N N . THR A 1 101 ? -6.828 6.313 -8.128 1.00 86.19 101 THR A N 1
ATOM 724 C CA . THR A 1 101 ? -7.793 7.319 -8.631 1.00 86.19 101 THR A CA 1
ATOM 725 C C . THR A 1 101 ? -7.997 8.542 -7.724 1.00 86.19 101 THR A C 1
ATOM 727 O O . THR A 1 101 ? -8.855 8.536 -6.838 1.00 86.19 101 THR A O 1
ATOM 730 N N . GLY A 1 102 ? -7.227 9.607 -7.953 1.00 81.25 102 GLY A N 1
ATOM 731 C CA . GLY A 1 102 ? -7.372 10.896 -7.260 1.00 81.25 102 GLY A CA 1
ATOM 732 C C . GLY A 1 102 ? -6.669 10.978 -5.901 1.00 81.25 102 GLY A C 1
ATOM 733 O O . GLY A 1 102 ? -6.236 12.061 -5.523 1.00 81.25 102 GLY A O 1
ATOM 734 N N . ILE A 1 103 ? -6.475 9.848 -5.212 1.00 90.75 103 ILE A N 1
ATOM 735 C CA . ILE A 1 103 ? -5.737 9.791 -3.937 1.00 90.75 103 ILE A CA 1
ATOM 736 C C . ILE A 1 103 ? -4.234 9.639 -4.199 1.00 90.75 103 ILE A C 1
ATOM 738 O O . ILE A 1 103 ? -3.421 10.366 -3.631 1.00 90.75 103 ILE A O 1
ATOM 742 N N . ILE A 1 104 ? -3.872 8.711 -5.090 1.00 93.19 104 ILE A N 1
ATOM 743 C CA . ILE A 1 104 ? -2.506 8.543 -5.597 1.00 93.19 104 ILE A CA 1
ATOM 744 C C . ILE A 1 104 ? -2.447 9.156 -6.994 1.00 93.19 104 ILE A C 1
ATOM 746 O O . ILE A 1 104 ? -3.261 8.828 -7.858 1.00 93.19 104 ILE A O 1
ATOM 750 N N . ASN A 1 105 ? -1.490 10.045 -7.219 1.00 92.69 105 ASN A N 1
ATOM 751 C CA . ASN A 1 105 ? -1.293 10.748 -8.479 1.00 92.69 105 ASN A CA 1
ATOM 752 C C . ASN A 1 105 ? 0.205 10.979 -8.747 1.00 92.69 105 ASN A C 1
ATOM 754 O O . ASN A 1 105 ? 1.059 10.689 -7.911 1.00 92.69 105 ASN A O 1
ATOM 758 N N . ASN A 1 106 ? 0.530 11.528 -9.917 1.00 90.62 106 ASN A N 1
ATOM 759 C CA . ASN A 1 106 ? 1.921 11.720 -10.334 1.00 90.62 106 ASN A CA 1
ATOM 760 C C . ASN A 1 106 ? 2.727 12.660 -9.417 1.00 90.62 106 ASN A C 1
ATOM 762 O O . ASN A 1 106 ? 3.951 12.590 -9.442 1.00 90.62 106 ASN A O 1
ATOM 766 N N . SER A 1 107 ? 2.085 13.528 -8.621 1.00 92.81 107 SER A N 1
ATOM 767 C CA . SER A 1 107 ? 2.795 14.441 -7.715 1.00 92.81 107 SER A CA 1
ATOM 768 C C . SER A 1 107 ? 3.072 13.840 -6.336 1.00 92.81 107 SER A C 1
ATOM 770 O O . SER A 1 107 ? 3.988 14.302 -5.657 1.00 92.81 107 SER A O 1
ATOM 772 N N . ASN A 1 108 ? 2.328 12.809 -5.916 1.00 92.56 108 ASN A N 1
ATOM 773 C CA . ASN A 1 108 ? 2.466 12.216 -4.581 1.00 92.56 108 ASN A CA 1
ATOM 774 C C . ASN A 1 108 ? 2.838 10.722 -4.568 1.00 92.56 108 ASN A C 1
ATOM 776 O O . ASN A 1 108 ? 3.203 10.214 -3.506 1.00 92.56 108 ASN A O 1
ATOM 780 N N . VAL A 1 109 ? 2.800 10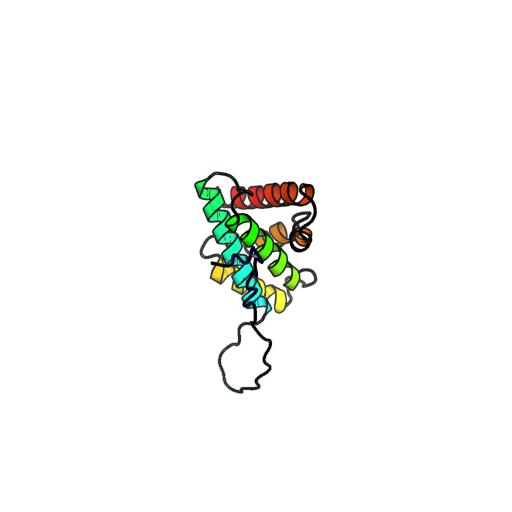.025 -5.711 1.00 94.25 109 VAL A N 1
ATOM 781 C CA . VAL A 1 109 ? 2.981 8.565 -5.790 1.00 94.25 109 VAL A CA 1
ATOM 782 C C . VAL A 1 109 ? 4.296 8.087 -5.180 1.00 94.25 109 VAL A C 1
ATOM 784 O O . VAL A 1 109 ? 4.283 7.184 -4.347 1.00 94.25 109 VAL A O 1
ATOM 787 N N . ASP A 1 110 ? 5.417 8.727 -5.505 1.00 93.31 110 ASP A N 1
ATOM 788 C CA . ASP A 1 110 ? 6.730 8.334 -4.987 1.00 93.31 110 ASP A CA 1
ATOM 789 C C . ASP A 1 110 ? 6.820 8.494 -3.468 1.00 93.31 110 ASP A C 1
ATOM 791 O O . ASP A 1 110 ? 7.450 7.681 -2.786 1.00 93.31 110 ASP A O 1
ATOM 795 N N . ASN A 1 111 ? 6.184 9.540 -2.934 1.00 93.06 111 ASN A N 1
ATOM 796 C CA . ASN A 1 111 ? 6.141 9.798 -1.502 1.00 93.06 111 ASN A CA 1
ATOM 797 C C . ASN A 1 111 ? 5.264 8.763 -0.805 1.00 93.06 111 ASN A C 1
ATOM 799 O O . ASN A 1 111 ? 5.707 8.175 0.173 1.00 93.06 111 ASN A O 1
ATOM 803 N N . ILE A 1 112 ? 4.075 8.468 -1.337 1.00 93.50 112 ILE A N 1
ATOM 804 C CA . ILE A 1 112 ? 3.173 7.456 -0.773 1.00 93.50 112 ILE A CA 1
ATOM 805 C C . ILE A 1 112 ? 3.836 6.077 -0.786 1.00 93.50 112 ILE A C 1
ATOM 807 O O . ILE A 1 112 ? 3.876 5.409 0.246 1.00 93.50 112 ILE A O 1
ATOM 811 N N . ILE A 1 113 ? 4.401 5.663 -1.923 1.00 94.62 113 ILE A N 1
ATOM 812 C CA . ILE A 1 113 ? 5.103 4.382 -2.048 1.00 94.62 113 ILE A CA 1
ATOM 813 C C . ILE A 1 113 ? 6.259 4.312 -1.052 1.00 94.62 113 ILE A C 1
ATOM 815 O O . ILE A 1 113 ? 6.370 3.332 -0.315 1.00 94.62 113 ILE A O 1
ATOM 819 N N . SER A 1 114 ? 7.095 5.353 -0.999 1.00 90.69 114 SER A N 1
ATOM 820 C CA . SER A 1 114 ? 8.222 5.421 -0.069 1.00 90.69 114 SER A CA 1
ATOM 821 C C . SER A 1 114 ? 7.746 5.336 1.381 1.00 90.69 114 SER A C 1
ATOM 823 O O . SER A 1 114 ? 8.196 4.466 2.123 1.00 90.69 114 SER A O 1
ATOM 825 N N . SER A 1 115 ? 6.791 6.175 1.782 1.00 91.12 115 SER A N 1
ATOM 826 C CA . SER A 1 115 ? 6.258 6.208 3.143 1.00 91.12 115 SER A CA 1
ATOM 827 C C . SER A 1 115 ? 5.654 4.871 3.550 1.00 91.12 115 SER A C 1
ATOM 829 O O . SER A 1 115 ? 5.985 4.388 4.625 1.00 91.12 115 SER A O 1
ATOM 831 N N . VAL A 1 116 ? 4.842 4.242 2.693 1.00 91.12 116 VAL A N 1
ATOM 832 C CA . VAL A 1 116 ? 4.251 2.925 2.975 1.00 91.12 116 VAL A CA 1
ATOM 833 C C . VAL A 1 116 ? 5.334 1.847 3.057 1.00 91.12 116 VAL A C 1
ATOM 835 O O . VAL A 1 116 ? 5.357 1.084 4.017 1.00 91.12 116 VAL A O 1
ATOM 838 N N . SER A 1 117 ? 6.274 1.802 2.109 1.00 88.88 117 SER A N 1
ATOM 839 C CA . SER A 1 117 ? 7.343 0.790 2.094 1.00 88.88 117 SER A CA 1
ATOM 840 C C . SER A 1 117 ? 8.289 0.865 3.301 1.00 88.88 117 SER A C 1
ATOM 842 O O . SER A 1 117 ? 8.857 -0.154 3.693 1.00 88.88 117 SER A O 1
ATOM 844 N N . ASN A 1 118 ? 8.413 2.047 3.912 1.00 87.44 118 ASN A N 1
ATOM 845 C CA . ASN A 1 118 ? 9.245 2.302 5.088 1.00 87.44 118 ASN A CA 1
ATOM 846 C C . ASN A 1 118 ? 8.503 2.114 6.421 1.00 87.44 118 ASN A C 1
ATOM 848 O O . ASN A 1 118 ? 9.091 2.320 7.484 1.00 87.44 118 ASN A O 1
ATOM 852 N N . ILE A 1 119 ? 7.226 1.719 6.404 1.00 87.75 119 ILE A N 1
ATOM 853 C CA . ILE A 1 119 ? 6.500 1.393 7.631 1.00 87.75 119 ILE A CA 1
ATOM 854 C C . ILE A 1 119 ? 7.146 0.169 8.284 1.00 87.75 119 ILE A C 1
ATOM 856 O O . ILE A 1 119 ? 7.131 -0.941 7.741 1.00 87.75 119 ILE A O 1
ATOM 860 N N . SER A 1 120 ? 7.681 0.372 9.488 1.00 82.94 120 SER A N 1
ATOM 861 C CA . SER A 1 120 ? 8.247 -0.711 10.288 1.00 82.94 120 SER A CA 1
ATOM 862 C C . SER A 1 120 ? 7.208 -1.808 10.522 1.00 82.94 120 SER A C 1
ATOM 864 O O . SER A 1 120 ? 6.051 -1.534 10.839 1.00 82.94 120 SER A O 1
ATOM 866 N N . GLY A 1 121 ? 7.616 -3.060 10.327 1.00 76.75 121 GLY A N 1
ATOM 867 C CA . GLY A 1 121 ? 6.740 -4.219 10.483 1.00 76.75 121 GLY A CA 1
ATOM 868 C C . GLY A 1 121 ? 5.801 -4.498 9.305 1.00 76.75 121 GLY A C 1
ATOM 869 O O . GLY A 1 121 ? 5.229 -5.586 9.276 1.00 76.75 121 GLY A O 1
ATOM 870 N N . LEU A 1 122 ? 5.683 -3.621 8.292 1.00 81.50 122 LEU A N 1
ATOM 871 C CA . LEU A 1 122 ? 4.772 -3.857 7.157 1.00 81.50 122 LEU A CA 1
ATOM 872 C C . LEU A 1 122 ? 5.156 -5.120 6.380 1.00 81.50 122 LEU A C 1
ATOM 874 O O . LEU A 1 122 ? 4.315 -5.973 6.123 1.00 81.50 122 LEU A O 1
ATOM 878 N N . SER A 1 123 ? 6.445 -5.300 6.087 1.00 75.44 123 SER A N 1
ATOM 879 C CA . SER A 1 123 ? 6.930 -6.524 5.428 1.00 75.44 123 SER A CA 1
ATOM 880 C C . SER A 1 123 ? 6.755 -7.800 6.273 1.00 75.44 123 SER A C 1
ATOM 882 O O . SER A 1 123 ? 6.699 -8.892 5.709 1.00 75.44 123 SER A O 1
ATOM 884 N N . ASN A 1 124 ? 6.581 -7.668 7.594 1.00 72.38 124 ASN A N 1
ATOM 885 C CA . ASN A 1 124 ? 6.346 -8.785 8.514 1.00 72.38 124 ASN A CA 1
ATOM 886 C C . ASN A 1 124 ? 4.867 -9.197 8.581 1.00 72.38 124 ASN A C 1
ATOM 888 O O . ASN A 1 124 ? 4.574 -10.305 9.029 1.00 72.38 124 ASN A O 1
ATOM 892 N N . VAL A 1 125 ? 3.938 -8.364 8.088 1.00 71.19 125 VAL A N 1
ATOM 893 C CA . VAL A 1 125 ? 2.499 -8.695 8.008 1.00 71.19 125 VAL A CA 1
ATOM 894 C C . VAL A 1 125 ? 2.265 -9.953 7.162 1.00 71.19 125 VAL A C 1
ATOM 896 O O . VAL A 1 125 ? 1.346 -10.719 7.436 1.00 71.19 125 VAL A O 1
ATOM 899 N N . LYS A 1 126 ? 3.153 -10.239 6.200 1.00 62.03 126 LYS A N 1
ATOM 900 C CA . LYS A 1 126 ? 3.130 -11.469 5.393 1.00 62.03 126 LYS A CA 1
ATOM 901 C C . LYS A 1 126 ? 3.278 -12.756 6.227 1.00 62.03 126 LYS A C 1
ATOM 903 O O . LYS A 1 126 ? 2.780 -13.794 5.811 1.00 62.03 126 LYS A O 1
ATOM 908 N N . ASN A 1 127 ? 3.924 -12.689 7.396 1.00 54.59 127 ASN A N 1
ATOM 909 C CA . ASN A 1 127 ? 4.306 -13.855 8.206 1.00 54.59 127 ASN A CA 1
ATOM 910 C C . ASN A 1 127 ? 3.441 -14.073 9.466 1.00 54.59 127 ASN A C 1
ATOM 912 O O . ASN A 1 127 ? 3.883 -14.739 10.401 1.00 54.59 127 ASN A O 1
ATOM 916 N N . ASN A 1 128 ? 2.215 -13.532 9.500 1.00 51.22 128 ASN A N 1
ATOM 917 C CA . ASN A 1 128 ? 1.149 -13.843 10.475 1.00 51.22 128 ASN A CA 1
ATOM 918 C C . ASN A 1 128 ? 1.557 -13.913 11.968 1.00 51.22 128 ASN A C 1
ATOM 920 O O . ASN A 1 128 ? 0.944 -14.632 12.751 1.00 51.22 128 ASN A O 1
ATOM 924 N N . SER A 1 129 ? 2.607 -13.206 12.390 1.00 47.09 129 SER A N 1
ATOM 925 C CA . SER A 1 129 ? 3.162 -13.385 13.734 1.00 47.09 129 SER A CA 1
ATOM 926 C C . SER A 1 129 ? 3.540 -12.039 14.336 1.00 47.09 129 SER A C 1
ATOM 928 O O . SER A 1 129 ? 4.416 -11.350 13.821 1.00 47.09 129 SER A O 1
ATOM 930 N N . THR A 1 130 ? 2.901 -11.722 15.465 1.00 49.12 130 THR A N 1
ATOM 931 C CA . THR A 1 130 ? 3.119 -10.617 16.423 1.00 49.12 130 THR A CA 1
ATOM 932 C C . THR A 1 130 ? 2.309 -9.321 16.254 1.00 49.12 130 THR A C 1
ATOM 934 O O . THR A 1 130 ? 2.495 -8.511 15.350 1.00 49.12 130 THR A O 1
ATOM 937 N N . VAL A 1 131 ? 1.458 -9.102 17.262 1.00 51.00 131 VAL A N 1
ATOM 938 C CA . VAL A 1 131 ? 0.607 -7.930 17.535 1.00 51.00 131 VAL A CA 1
ATOM 939 C C . VAL A 1 131 ? 1.392 -6.606 17.561 1.00 51.00 131 VAL A C 1
ATOM 941 O O . VAL A 1 131 ? 0.842 -5.566 17.215 1.00 51.00 131 VAL A O 1
ATOM 944 N N . GLN A 1 132 ? 2.689 -6.625 17.892 1.00 50.72 132 GLN A N 1
ATOM 945 C CA . GLN A 1 132 ? 3.529 -5.417 17.911 1.00 50.72 132 GLN A CA 1
ATOM 946 C C . GLN A 1 132 ? 3.743 -4.812 16.514 1.00 50.72 132 GLN A C 1
ATOM 948 O O . GLN A 1 132 ? 3.726 -3.590 16.370 1.00 50.72 132 GLN A O 1
ATOM 953 N N . ASN A 1 133 ? 3.854 -5.646 15.472 1.00 61.78 133 ASN A N 1
ATOM 954 C CA . ASN A 1 133 ? 3.960 -5.162 14.092 1.00 61.78 133 ASN A CA 1
ATOM 955 C C . ASN A 1 133 ? 2.654 -4.494 13.636 1.00 61.78 133 ASN A C 1
ATOM 957 O O . ASN A 1 133 ? 2.693 -3.517 12.894 1.00 61.78 133 ASN A O 1
ATOM 961 N N . ALA A 1 134 ? 1.500 -4.973 14.111 1.00 67.81 134 ALA A N 1
ATOM 962 C CA . ALA A 1 134 ? 0.205 -4.410 13.742 1.00 67.81 134 ALA A CA 1
ATOM 963 C C . ALA A 1 134 ? 0.054 -2.961 14.232 1.00 67.81 134 ALA A C 1
ATOM 965 O O . ALA A 1 134 ? -0.381 -2.111 13.459 1.00 67.81 134 ALA A O 1
ATOM 966 N N . THR A 1 135 ? 0.476 -2.645 15.461 1.00 75.19 135 THR A N 1
ATOM 967 C CA . THR A 1 135 ? 0.376 -1.280 16.007 1.00 75.19 135 THR A CA 1
ATOM 968 C C . THR A 1 135 ? 1.236 -0.281 15.232 1.00 75.19 135 THR A C 1
ATOM 970 O O . THR A 1 135 ? 0.749 0.788 14.864 1.00 75.19 135 THR A O 1
ATOM 973 N N . SER A 1 136 ? 2.497 -0.613 14.934 1.00 80.50 136 SER A N 1
ATOM 974 C CA . SER A 1 136 ? 3.373 0.260 14.137 1.00 80.50 136 SER A CA 1
ATOM 975 C C . SER A 1 136 ? 2.864 0.427 12.705 1.00 80.50 136 SER A C 1
ATOM 977 O O . SER A 1 136 ? 2.881 1.540 12.176 1.00 80.50 136 SER A O 1
ATOM 979 N N . VAL A 1 137 ? 2.346 -0.650 12.103 1.00 85.38 137 VAL A N 1
ATOM 980 C CA . VAL A 1 137 ? 1.775 -0.613 10.753 1.00 85.38 137 VAL A CA 1
ATOM 981 C C . VAL A 1 137 ? 0.536 0.267 10.686 1.00 85.38 137 VAL A C 1
ATOM 983 O O . VAL A 1 137 ? 0.432 1.121 9.806 1.00 85.38 137 VAL A O 1
ATOM 986 N N . VAL A 1 138 ? -0.375 0.112 11.643 1.00 85.75 138 VAL A N 1
ATOM 987 C CA . VAL A 1 138 ? -1.606 0.903 11.727 1.00 85.75 138 VAL A CA 1
ATOM 988 C C . VAL A 1 138 ? -1.308 2.369 11.988 1.00 85.75 138 VAL A C 1
ATOM 990 O O . VAL A 1 138 ? -1.880 3.219 11.311 1.00 85.75 138 VAL A O 1
ATOM 993 N N . SER A 1 139 ? -0.411 2.682 12.925 1.00 85.12 139 SER A N 1
ATOM 994 C CA . SER A 1 139 ? -0.035 4.065 13.240 1.00 85.12 139 SER A CA 1
ATOM 995 C C . SER A 1 139 ? 0.670 4.746 12.066 1.00 85.12 139 SER A C 1
ATOM 997 O O . SER A 1 139 ? 0.354 5.893 11.738 1.00 85.12 139 SER A O 1
ATOM 999 N N . GLY A 1 140 ? 1.577 4.035 11.387 1.00 86.62 140 GLY A N 1
ATOM 1000 C CA . GLY A 1 140 ? 2.250 4.528 10.186 1.00 86.62 140 GLY A CA 1
ATOM 1001 C C . GLY A 1 140 ? 1.263 4.796 9.051 1.00 86.62 140 GLY A C 1
ATOM 1002 O O . GLY A 1 140 ? 1.228 5.902 8.515 1.00 86.62 140 GLY A O 1
ATOM 1003 N N . LEU A 1 141 ? 0.398 3.824 8.741 1.00 87.69 141 LEU A N 1
ATOM 1004 C CA . LEU A 1 141 ? -0.632 3.990 7.715 1.00 87.69 141 LEU A CA 1
ATOM 1005 C C . LEU A 1 141 ? -1.598 5.118 8.076 1.00 87.69 141 LEU A C 1
ATOM 1007 O O . LEU A 1 141 ? -1.817 6.000 7.256 1.00 87.69 141 LEU A O 1
ATOM 1011 N N . SER A 1 142 ? -2.117 5.150 9.303 1.00 88.94 142 SER A N 1
ATOM 1012 C CA . SER A 1 142 ? -3.047 6.195 9.750 1.00 88.94 142 SER A CA 1
ATOM 1013 C C . SER A 1 142 ? -2.431 7.588 9.633 1.00 88.94 142 SER A C 1
ATOM 1015 O O . SER A 1 142 ? -3.110 8.515 9.205 1.00 88.94 142 SER A O 1
ATOM 1017 N N . SER A 1 143 ? -1.134 7.737 9.919 1.00 89.31 143 SER A N 1
ATOM 1018 C CA . SER A 1 143 ? -0.421 9.011 9.748 1.00 89.31 143 SER A CA 1
ATOM 1019 C C . SER A 1 143 ? -0.377 9.456 8.282 1.00 89.31 143 SER A C 1
ATOM 1021 O O . SER A 1 143 ? -0.654 10.619 7.987 1.00 89.31 143 SER A O 1
ATOM 1023 N N . ILE A 1 144 ? -0.091 8.531 7.358 1.00 89.62 144 ILE A N 1
ATOM 1024 C CA . ILE A 1 144 ? -0.087 8.805 5.911 1.00 89.62 144 ILE A CA 1
ATOM 1025 C C . ILE A 1 144 ? -1.499 9.171 5.435 1.00 89.62 144 ILE A C 1
ATOM 1027 O O . ILE A 1 144 ? -1.679 10.171 4.743 1.00 89.62 144 ILE A O 1
ATOM 1031 N N . LEU A 1 145 ? -2.511 8.391 5.826 1.00 89.50 145 LEU A N 1
ATOM 1032 C CA . LEU A 1 145 ? -3.903 8.622 5.431 1.00 89.50 145 LEU A CA 1
ATOM 1033 C C . LEU A 1 145 ? -4.429 9.955 5.979 1.00 89.50 145 LEU A C 1
ATOM 1035 O O . LEU A 1 145 ? -5.097 10.692 5.257 1.00 89.50 145 LEU A O 1
ATOM 1039 N N . ASN A 1 146 ? -4.070 10.303 7.216 1.00 87.75 146 ASN A N 1
ATOM 1040 C CA . ASN A 1 146 ? -4.404 11.587 7.820 1.00 87.75 146 ASN A CA 1
ATOM 1041 C C . ASN A 1 146 ? -3.790 12.759 7.041 1.00 87.75 146 ASN A C 1
ATOM 1043 O O . ASN A 1 146 ? -4.485 13.737 6.768 1.00 87.75 146 ASN A O 1
ATOM 1047 N N . ALA A 1 147 ? -2.517 12.654 6.644 1.00 86.69 147 ALA A N 1
ATOM 1048 C CA . ALA A 1 147 ? -1.829 13.690 5.873 1.00 86.69 147 ALA A CA 1
ATOM 1049 C C . ALA A 1 147 ? -2.467 13.941 4.495 1.00 86.69 147 ALA A C 1
ATOM 1051 O O . ALA A 1 147 ? -2.452 15.072 4.029 1.00 86.69 147 ALA A O 1
ATOM 1052 N N . LEU A 1 148 ? -3.058 12.913 3.877 1.00 84.75 148 LEU A N 1
ATOM 1053 C CA . LEU A 1 148 ? -3.781 13.020 2.600 1.00 84.75 148 LEU A CA 1
ATOM 1054 C C . LEU A 1 148 ? -5.242 13.470 2.748 1.00 84.75 148 LEU A C 1
ATOM 1056 O O . LEU A 1 148 ? -5.914 13.723 1.753 1.00 84.75 148 LEU A O 1
ATOM 1060 N N . SER A 1 149 ? -5.770 13.485 3.973 1.00 76.69 149 SER A N 1
ATOM 1061 C CA . SER A 1 149 ? -7.170 13.823 4.248 1.00 76.69 149 SER A CA 1
ATOM 1062 C C . SER A 1 149 ? -7.411 15.299 4.577 1.00 76.69 149 SER A C 1
ATOM 1064 O O . SER A 1 149 ? -8.580 15.683 4.685 1.00 76.69 149 SER A O 1
ATOM 1066 N N . LYS A 1 150 ? -6.324 16.061 4.756 1.00 61.41 150 LYS A N 1
ATOM 1067 C CA . LYS A 1 150 ? -6.280 17.510 4.983 1.00 61.41 150 LYS A CA 1
ATOM 1068 C C . LYS A 1 150 ? -6.193 18.245 3.654 1.00 61.41 150 LYS A C 1
ATOM 1070 O O . LYS A 1 150 ? -6.824 19.317 3.570 1.00 61.41 150 LYS A O 1
#

Sequence (150 aa):
MKSLKFAAAFILAAIMFSCTTTSTSSTTATNSAAYTAGQSFGTSFKSLFSSYKSTGKLDMTNTTNLLNIATLANSCTTIKSQAKTSAVYKDFAKGAVVAGTGIINNSNVDNIISSVSNISGLSNVKNNSTVQNATSVVSGLSSILNALSK

Foldseek 3Di:
DDDDDDDDDDDDDDDPPDDDDDDDDDDDPPQDPLLVLLLLLLQLLLVQLVVCVVPVFQDPVPVSNLVSLLSNLVSLVQCLPPDCPDPSNVSSLNSNQVNNPPLRHPVCSVVLSVLLSPQPLSNVSNVVDDPVSVVSNRVSSSVVSVVSVD